Protein AF-M5BW05-F1 (afdb_monomer_lite)

Organism: Thanatephorus cucumeris (strain AG1-IB / isolate 7/3/14) (NCBI:txid1108050)

pLDDT: mean 82.06, std 8.88, range [39.31, 94.31]

Foldseek 3Di:
DLVVVLVVCVVVVVVVFDFDALPDPPRTDGFAPCLFQVHLDGSVCCSPQCNVVLSVLVVCVVCQQLVVCVPVVDSVVSVVVCVVPPVVVNVVRVYDDRPHGDLVSCVSHPPSPPDD

Sequence (116 aa):
MASEFQTTGAKHPELLSIGGNTGRANSFAGVNLGNITGGAYNAVNLLEGNNLMCFGCQAAQQAMPDVLKGFLGDLTAALGLWNSNITPIMSGLGCPNLTKYDGSVFGTFPGSGAGL

Structure (mmCIF, N/CA/C/O backbone):
data_AF-M5BW05-F1
#
_entry.id   AF-M5BW05-F1
#
loop_
_atom_site.group_PDB
_atom_site.id
_atom_site.type_symbol
_atom_site.label_atom_id
_atom_site.label_alt_id
_atom_site.label_comp_id
_atom_site.label_asym_id
_atom_site.label_entity_id
_atom_site.label_seq_id
_atom_site.pdbx_PDB_ins_code
_atom_site.Cartn_x
_atom_site.Cartn_y
_atom_site.Cartn_z
_atom_site.occupancy
_atom_site.B_iso_or_equiv
_atom_site.auth_seq_id
_atom_site.auth_comp_id
_atom_site.auth_asym_id
_atom_site.auth_atom_id
_atom_site.pdbx_PDB_model_num
ATOM 1 N N . MET A 1 1 ? -18.145 11.154 -0.563 1.00 52.25 1 MET A N 1
ATOM 2 C CA . MET A 1 1 ? -16.712 11.047 -0.925 1.00 52.25 1 MET A CA 1
ATOM 3 C C . MET A 1 1 ? -16.315 9.607 -1.254 1.00 52.25 1 MET A C 1
ATOM 5 O O . MET A 1 1 ? -15.897 9.382 -2.377 1.00 52.25 1 MET A O 1
ATOM 9 N N . ALA A 1 2 ? -16.505 8.614 -0.371 1.00 57.75 2 ALA A N 1
ATOM 10 C CA . ALA A 1 2 ? -16.154 7.213 -0.686 1.00 57.75 2 ALA A CA 1
ATOM 11 C C . ALA A 1 2 ? -16.972 6.594 -1.848 1.00 57.75 2 ALA A C 1
ATOM 13 O O . ALA A 1 2 ? -16.425 5.876 -2.683 1.00 57.75 2 ALA A O 1
ATOM 14 N N . SER A 1 3 ? -18.261 6.932 -1.954 1.00 65.25 3 SER A N 1
ATOM 15 C CA . SER A 1 3 ? -19.163 6.416 -2.999 1.00 65.25 3 SER A CA 1
ATOM 16 C C . SER A 1 3 ? -18.803 6.869 -4.419 1.00 65.25 3 SER A C 1
ATOM 18 O O . SER A 1 3 ? -19.009 6.129 -5.381 1.00 65.25 3 SER A O 1
ATOM 20 N N . GLU A 1 4 ? -18.248 8.073 -4.573 1.00 74.06 4 GLU A N 1
ATOM 21 C CA . GLU A 1 4 ? -17.866 8.605 -5.887 1.00 74.06 4 GLU A CA 1
ATOM 22 C C . GLU A 1 4 ? -16.618 7.914 -6.429 1.00 74.06 4 GLU A C 1
ATOM 24 O O . GLU A 1 4 ? -16.559 7.604 -7.621 1.00 74.06 4 GLU A O 1
ATOM 29 N N . PHE A 1 5 ? -15.661 7.595 -5.552 1.00 74.25 5 PHE A N 1
ATOM 30 C CA . PHE A 1 5 ? -14.491 6.813 -5.933 1.00 74.25 5 PHE A CA 1
ATOM 31 C C . PHE A 1 5 ? -14.900 5.416 -6.408 1.00 74.25 5 PHE A C 1
ATOM 33 O O . PHE A 1 5 ? -14.476 4.984 -7.475 1.00 74.25 5 PHE A O 1
ATOM 40 N N . GLN A 1 6 ? -15.777 4.731 -5.667 1.00 74.62 6 GLN A N 1
ATOM 41 C CA . GLN A 1 6 ? -16.273 3.403 -6.050 1.00 74.62 6 GLN A CA 1
ATOM 42 C C . GLN A 1 6 ? -17.030 3.439 -7.381 1.00 74.62 6 GLN A C 1
ATOM 44 O O . GLN A 1 6 ? -16.789 2.613 -8.256 1.00 74.62 6 GLN A O 1
ATOM 49 N N . THR A 1 7 ? -17.902 4.432 -7.564 1.00 81.06 7 THR A N 1
ATOM 50 C CA . THR A 1 7 ? -18.666 4.602 -8.808 1.00 81.06 7 THR A CA 1
ATOM 51 C C . THR A 1 7 ? -17.745 4.862 -9.999 1.00 81.06 7 THR A C 1
ATOM 53 O O . THR A 1 7 ? -17.966 4.333 -11.086 1.00 81.06 7 THR A O 1
ATOM 56 N N . THR A 1 8 ? -16.703 5.666 -9.801 1.00 81.94 8 THR A N 1
ATOM 57 C CA . THR A 1 8 ? -15.727 5.981 -10.848 1.00 81.94 8 THR A CA 1
ATOM 58 C C . THR A 1 8 ? -14.850 4.775 -11.158 1.00 81.94 8 THR A C 1
ATOM 60 O O . THR A 1 8 ? -14.687 4.444 -12.325 1.00 81.94 8 THR A O 1
ATOM 63 N N . GLY A 1 9 ? -14.371 4.057 -10.143 1.00 79.50 9 GLY A N 1
ATOM 64 C CA . GLY A 1 9 ? -13.601 2.827 -10.320 1.00 79.50 9 GLY A CA 1
ATOM 65 C C . GLY A 1 9 ? -14.396 1.698 -10.979 1.00 79.50 9 GLY A C 1
ATOM 66 O O . GLY A 1 9 ? -13.848 0.952 -11.779 1.00 79.50 9 GLY A O 1
ATOM 67 N N . ALA A 1 10 ? -15.703 1.600 -10.723 1.00 79.56 10 ALA A N 1
ATOM 68 C CA . ALA A 1 10 ? -16.566 0.646 -11.419 1.00 79.56 10 ALA A CA 1
ATOM 69 C C . ALA A 1 10 ? -16.734 0.985 -12.912 1.00 79.56 10 ALA A C 1
ATOM 71 O O . ALA A 1 10 ? -16.856 0.085 -13.740 1.00 79.56 10 ALA A O 1
ATOM 72 N N . LYS A 1 11 ? -16.733 2.279 -13.263 1.00 85.69 11 LYS A N 1
ATOM 73 C CA . LYS A 1 11 ? -16.783 2.754 -14.659 1.00 85.69 11 LYS A CA 1
ATOM 74 C C . LYS A 1 11 ? -15.428 2.681 -15.361 1.00 85.69 11 LYS A C 1
ATOM 76 O O . LYS A 1 11 ? -15.391 2.505 -16.573 1.00 85.69 11 LYS A O 1
ATOM 81 N N . HIS A 1 12 ? -14.354 2.810 -14.592 1.00 83.94 12 HIS A N 1
ATOM 82 C CA . HIS A 1 12 ? -12.967 2.829 -15.040 1.00 83.94 12 HIS A CA 1
ATOM 83 C C . HIS A 1 12 ? -12.138 1.837 -14.209 1.00 83.94 12 HIS A C 1
ATOM 85 O O . HIS A 1 12 ? -11.404 2.256 -13.306 1.00 83.94 12 HIS A O 1
ATOM 91 N N . PRO A 1 13 ? -12.259 0.519 -14.467 1.00 78.50 13 PRO A N 1
ATOM 92 C CA . PRO A 1 13 ? -11.558 -0.517 -13.704 1.00 78.50 13 PRO A CA 1
ATOM 93 C C . PRO A 1 13 ? -10.032 -0.363 -13.729 1.00 78.50 13 PRO A C 1
ATOM 95 O O . PRO A 1 13 ? -9.339 -0.786 -12.806 1.00 78.50 13 PRO A O 1
ATOM 98 N N . GLU A 1 14 ? -9.493 0.286 -14.761 1.00 79.88 14 GLU A N 1
ATOM 99 C CA . GLU A 1 14 ? -8.087 0.661 -14.864 1.00 79.88 14 GLU A CA 1
ATOM 100 C C . GLU A 1 14 ? -7.624 1.559 -13.706 1.00 79.88 14 GLU A C 1
ATOM 102 O O . GLU A 1 14 ? -6.489 1.426 -13.257 1.00 79.88 14 GLU A O 1
ATOM 107 N N . LEU A 1 15 ? -8.502 2.402 -13.148 1.00 79.69 15 LEU A N 1
ATOM 108 C CA . LEU A 1 15 ? -8.193 3.253 -11.989 1.00 79.69 15 LEU A CA 1
ATOM 109 C C . LEU A 1 15 ? -8.114 2.466 -10.676 1.00 79.69 15 LEU A C 1
ATOM 111 O O . LEU A 1 15 ? -7.610 2.975 -9.677 1.00 79.69 15 LEU A O 1
ATOM 115 N N . LEU A 1 16 ? -8.607 1.228 -10.674 1.00 78.75 16 LEU A N 1
ATOM 116 C CA . LEU A 1 16 ? -8.509 0.305 -9.547 1.00 78.75 16 LEU A CA 1
ATOM 117 C C . LEU A 1 16 ? -7.274 -0.595 -9.638 1.00 78.75 16 LEU A C 1
ATOM 119 O O . LEU A 1 16 ? -6.994 -1.355 -8.710 1.00 78.75 16 LEU A O 1
ATOM 123 N N . SER A 1 17 ? -6.526 -0.512 -10.741 1.00 84.62 17 SER A N 1
ATOM 124 C CA . SER A 1 17 ? -5.265 -1.228 -10.892 1.00 84.62 17 SER A CA 1
ATOM 125 C C . SER A 1 17 ? -4.174 -0.525 -10.090 1.00 84.62 17 SER A C 1
ATOM 127 O O . SER A 1 17 ? -3.748 0.579 -10.419 1.00 84.62 17 SER A O 1
ATOM 129 N N . ILE A 1 18 ? -3.690 -1.186 -9.041 1.00 86.19 18 ILE A N 1
ATOM 130 C CA . ILE A 1 18 ? -2.565 -0.704 -8.238 1.00 86.19 18 ILE A CA 1
ATOM 131 C C . ILE A 1 18 ? -1.265 -1.179 -8.884 1.00 86.19 18 ILE A C 1
ATOM 133 O O . ILE A 1 18 ? -1.098 -2.371 -9.134 1.00 86.19 18 ILE A O 1
ATOM 137 N N . GLY A 1 19 ? -0.347 -0.262 -9.173 1.00 89.12 19 GLY A N 1
ATOM 138 C CA . GLY A 1 19 ? 0.901 -0.574 -9.860 1.00 89.12 19 GLY A CA 1
ATOM 139 C C . GLY A 1 19 ? 1.654 0.671 -10.301 1.00 89.12 19 GLY A C 1
ATOM 140 O O . GLY A 1 19 ? 1.334 1.787 -9.896 1.00 89.12 19 GLY A O 1
ATOM 141 N N . GLY A 1 20 ? 2.657 0.479 -11.150 1.00 90.38 20 GLY A N 1
ATOM 142 C CA . GLY A 1 20 ? 3.494 1.574 -11.625 1.00 90.38 20 GLY A CA 1
ATOM 143 C C . GLY A 1 20 ? 4.336 1.207 -12.837 1.00 90.38 20 GLY A C 1
ATOM 144 O O . GLY A 1 20 ? 4.345 0.069 -13.292 1.00 90.38 20 GLY A O 1
ATOM 145 N N . ASN A 1 21 ? 5.059 2.184 -13.374 1.00 93.94 21 ASN A N 1
ATOM 146 C CA . ASN A 1 21 ? 6.018 1.943 -14.449 1.00 93.94 21 ASN A CA 1
ATOM 147 C C . ASN A 1 21 ? 7.324 1.358 -13.897 1.00 93.94 21 ASN A C 1
ATOM 149 O O . ASN A 1 21 ? 7.833 1.806 -12.870 1.00 93.94 21 ASN A O 1
ATOM 153 N N . THR A 1 22 ? 7.928 0.423 -14.625 1.00 92.88 22 THR A N 1
ATOM 154 C CA . THR A 1 22 ? 9.150 -0.288 -14.213 1.00 92.88 22 THR A CA 1
ATOM 155 C C . THR A 1 22 ? 10.417 0.377 -14.772 1.00 92.88 22 THR A C 1
ATOM 157 O O . THR A 1 22 ? 11.247 -0.263 -15.416 1.00 92.88 22 THR A O 1
ATOM 160 N N . GLY A 1 23 ? 10.541 1.699 -14.605 1.00 91.06 23 GLY A N 1
ATOM 161 C CA . GLY A 1 23 ? 11.732 2.467 -15.012 1.00 91.06 23 GLY A CA 1
ATOM 162 C C . GLY A 1 23 ? 11.709 3.077 -16.419 1.00 91.06 23 GLY A C 1
ATOM 163 O O . GLY A 1 23 ? 12.660 3.753 -16.801 1.00 91.06 23 GLY A O 1
ATOM 164 N N . ARG A 1 24 ? 10.627 2.904 -17.188 1.00 93.25 24 ARG A N 1
ATOM 165 C CA . ARG A 1 24 ? 10.411 3.596 -18.475 1.00 93.25 24 ARG A CA 1
ATOM 166 C C . ARG A 1 24 ? 8.943 3.963 -18.680 1.00 93.25 24 ARG A C 1
ATOM 168 O O . ARG A 1 24 ? 8.062 3.335 -18.098 1.00 93.25 24 ARG A O 1
ATOM 175 N N . ALA A 1 25 ? 8.659 4.962 -19.511 1.00 94.31 25 ALA A N 1
ATOM 176 C CA . ALA A 1 25 ? 7.277 5.300 -19.855 1.00 94.31 25 ALA A CA 1
ATOM 177 C C . ALA A 1 25 ? 6.555 4.100 -20.500 1.00 94.31 25 ALA A C 1
ATOM 179 O O . ALA A 1 25 ? 7.186 3.285 -21.174 1.00 94.31 25 ALA A O 1
ATOM 180 N N . ASN A 1 26 ? 5.237 4.010 -20.300 1.00 92.44 26 ASN A N 1
ATOM 181 C CA . ASN A 1 26 ? 4.374 2.965 -20.870 1.00 92.44 26 ASN A CA 1
ATOM 182 C C . ASN A 1 26 ? 4.794 1.528 -20.495 1.00 92.44 26 ASN A C 1
ATOM 184 O O . ASN A 1 26 ? 4.724 0.621 -21.320 1.00 92.44 26 ASN A O 1
ATOM 188 N N . SER A 1 27 ? 5.252 1.314 -19.259 1.00 93.50 27 SER A N 1
ATOM 189 C CA . SER A 1 27 ? 5.655 -0.005 -18.744 1.00 93.50 27 SER A CA 1
ATOM 190 C C . SER A 1 27 ? 4.902 -0.370 -17.469 1.00 93.50 27 SER A C 1
ATOM 192 O O . SER A 1 27 ? 5.486 -0.880 -16.516 1.00 93.50 27 SER A O 1
ATOM 194 N N . PHE A 1 28 ? 3.606 -0.057 -17.436 1.00 92.62 28 PHE A N 1
ATOM 195 C CA . PHE A 1 28 ? 2.780 -0.292 -16.262 1.00 92.62 28 PHE A CA 1
ATOM 196 C C . PHE A 1 28 ? 2.769 -1.782 -15.899 1.00 92.62 28 PHE A C 1
ATOM 198 O O . PHE A 1 28 ? 2.367 -2.626 -16.700 1.00 92.62 28 PHE A O 1
ATOM 205 N N . ALA A 1 29 ? 3.191 -2.083 -14.676 1.00 92.12 29 ALA A N 1
ATOM 206 C CA . ALA A 1 29 ? 3.107 -3.389 -14.052 1.00 92.12 29 ALA A CA 1
ATOM 207 C C . ALA A 1 29 ? 2.188 -3.290 -12.831 1.00 92.12 29 ALA A C 1
ATOM 209 O O . ALA A 1 29 ? 2.450 -2.527 -11.897 1.00 92.12 29 ALA A O 1
ATOM 210 N N . GLY A 1 30 ? 1.099 -4.058 -12.860 1.00 89.06 30 GLY A N 1
ATOM 211 C CA . GLY A 1 30 ? 0.172 -4.176 -11.739 1.00 89.06 30 GLY A CA 1
ATOM 212 C C . GLY A 1 30 ? 0.744 -5.039 -10.614 1.00 89.06 30 GLY A C 1
ATOM 213 O O . GLY A 1 30 ? 1.511 -5.971 -10.854 1.00 89.06 30 GLY A O 1
ATOM 214 N N . VAL A 1 31 ? 0.328 -4.751 -9.386 1.00 89.31 31 VAL A N 1
ATOM 215 C CA . VAL A 1 31 ? 0.653 -5.524 -8.187 1.00 89.31 31 VAL A CA 1
ATOM 216 C C . VAL A 1 31 ? -0.607 -6.215 -7.681 1.00 89.31 31 VAL A C 1
ATOM 218 O O . VAL A 1 31 ? -1.685 -5.626 -7.617 1.00 89.31 31 VAL A O 1
ATOM 221 N N . ASN A 1 32 ? -0.476 -7.481 -7.288 1.00 88.56 32 ASN A N 1
ATOM 222 C CA . ASN A 1 32 ? -1.574 -8.216 -6.675 1.00 88.56 32 ASN A CA 1
ATOM 223 C C . ASN A 1 32 ? -1.710 -7.840 -5.189 1.00 88.56 32 ASN A C 1
ATOM 225 O O . ASN A 1 32 ? -0.819 -8.115 -4.386 1.00 88.56 32 ASN A O 1
ATOM 229 N N . LEU A 1 33 ? -2.858 -7.268 -4.824 1.00 87.12 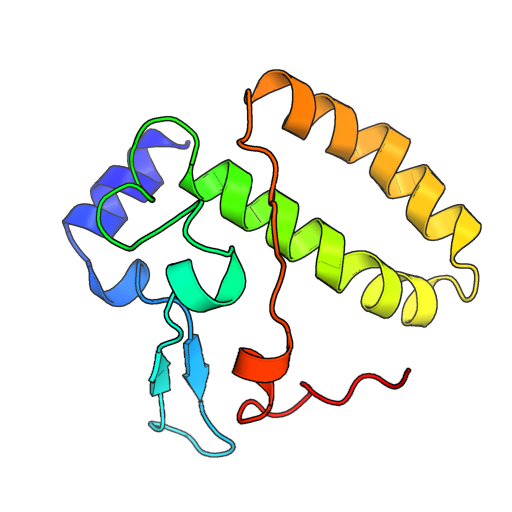33 LEU A N 1
ATOM 230 C CA . LEU A 1 33 ? -3.194 -6.848 -3.456 1.00 87.12 33 LEU A CA 1
ATOM 231 C C . LEU A 1 33 ? -3.124 -7.983 -2.430 1.00 87.12 33 LEU A C 1
ATOM 233 O O . LEU A 1 33 ? -2.706 -7.759 -1.293 1.00 87.12 33 LEU A O 1
ATOM 237 N N . GLY A 1 34 ? -3.481 -9.202 -2.835 1.00 87.81 34 GLY A N 1
ATOM 238 C CA . GLY A 1 34 ? -3.405 -10.379 -1.977 1.00 87.81 34 GLY A CA 1
ATOM 239 C C . GLY A 1 34 ? -1.962 -10.724 -1.618 1.00 87.81 34 GLY A C 1
ATOM 240 O O . GLY A 1 34 ? -1.692 -11.101 -0.480 1.00 87.81 34 GLY A O 1
ATOM 241 N N . ASN A 1 35 ? -1.024 -10.505 -2.545 1.00 87.38 35 ASN A N 1
ATOM 242 C CA . ASN A 1 35 ? 0.399 -10.722 -2.288 1.00 87.38 35 ASN A CA 1
ATOM 243 C C . ASN A 1 35 ? 0.950 -9.681 -1.308 1.00 87.38 35 ASN A C 1
ATOM 245 O O . ASN A 1 35 ? 1.726 -10.048 -0.432 1.00 87.38 35 ASN A O 1
ATOM 249 N N . ILE A 1 36 ? 0.503 -8.422 -1.413 1.00 88.56 36 ILE A N 1
ATOM 250 C CA . ILE A 1 36 ? 0.895 -7.349 -0.485 1.00 88.56 36 ILE A CA 1
ATOM 251 C C . ILE A 1 36 ? 0.352 -7.647 0.914 1.00 88.56 36 ILE A C 1
ATOM 253 O O . ILE A 1 36 ? 1.087 -7.582 1.885 1.00 88.56 36 ILE A O 1
ATOM 257 N N . THR A 1 37 ? -0.936 -7.970 1.029 1.00 89.06 37 THR A N 1
ATOM 258 C CA . THR A 1 37 ? -1.669 -7.917 2.309 1.00 89.06 37 THR A CA 1
ATOM 259 C C . THR A 1 37 ? -1.882 -9.275 2.979 1.00 89.06 37 THR A C 1
ATOM 261 O O . THR A 1 37 ? -2.620 -9.379 3.958 1.00 89.06 37 THR A O 1
ATOM 264 N N . GLY A 1 38 ? -1.292 -10.343 2.432 1.00 87.25 38 GLY A N 1
ATOM 265 C CA . GLY A 1 38 ? -1.528 -11.712 2.905 1.00 87.25 38 GLY A CA 1
ATOM 266 C C . GLY A 1 38 ? -2.960 -12.201 2.661 1.00 87.25 38 GLY A C 1
ATOM 267 O O . GLY A 1 38 ? -3.440 -13.071 3.381 1.00 87.25 38 GLY A O 1
ATOM 268 N N . GLY A 1 39 ? -3.648 -11.630 1.668 1.00 87.69 39 GLY A N 1
ATOM 269 C CA . GLY A 1 39 ? -5.025 -11.974 1.306 1.00 87.69 39 GLY A CA 1
ATOM 270 C C . GLY A 1 39 ? -6.117 -11.161 2.007 1.00 87.69 39 GLY A C 1
ATOM 271 O O . GLY A 1 39 ? -7.289 -11.408 1.732 1.00 87.69 39 GLY A O 1
ATOM 272 N N . ALA A 1 40 ? -5.772 -10.186 2.861 1.00 89.56 40 ALA A N 1
ATOM 273 C CA . ALA A 1 40 ? -6.763 -9.317 3.508 1.00 89.56 40 ALA A CA 1
ATOM 274 C C . ALA A 1 40 ? -7.580 -8.505 2.485 1.00 89.56 40 ALA A C 1
ATOM 276 O O . ALA A 1 40 ? -8.797 -8.367 2.624 1.00 89.56 40 ALA A O 1
ATOM 277 N N . TYR A 1 41 ? -6.925 -8.042 1.416 1.00 89.88 41 TYR A N 1
ATOM 278 C CA . TYR A 1 41 ? -7.589 -7.417 0.275 1.00 89.88 41 TYR A CA 1
ATOM 279 C C . TYR A 1 41 ? -7.243 -8.116 -1.035 1.00 89.88 41 TYR A C 1
ATOM 281 O O . TYR A 1 41 ? -6.147 -8.641 -1.231 1.00 89.88 41 TYR A O 1
ATOM 289 N N . ASN A 1 42 ? -8.185 -8.073 -1.965 1.00 87.19 42 ASN A N 1
ATOM 290 C CA . ASN A 1 42 ? -8.048 -8.530 -3.336 1.00 87.19 42 ASN A CA 1
ATOM 291 C C . ASN A 1 42 ? -8.921 -7.663 -4.258 1.00 87.19 42 ASN A C 1
ATOM 293 O O . ASN A 1 42 ? -9.709 -6.841 -3.798 1.00 87.19 42 ASN A O 1
ATOM 297 N N . ALA A 1 43 ? -8.791 -7.847 -5.572 1.00 78.75 43 ALA A N 1
ATOM 298 C CA . ALA A 1 43 ? -9.520 -7.039 -6.553 1.00 78.75 43 ALA A CA 1
ATOM 299 C C . ALA A 1 43 ? -11.056 -7.143 -6.439 1.00 78.75 43 ALA A C 1
ATOM 301 O O . ALA A 1 43 ? -11.753 -6.242 -6.890 1.00 78.75 43 ALA A O 1
ATOM 302 N N . VAL A 1 44 ? -11.577 -8.218 -5.838 1.00 81.62 44 VAL A N 1
ATOM 303 C CA . VAL A 1 44 ? -13.018 -8.438 -5.655 1.00 81.62 44 VAL A CA 1
ATOM 304 C C . VAL A 1 44 ? -13.530 -7.653 -4.448 1.00 81.62 44 VAL A C 1
ATOM 306 O O . VAL A 1 44 ? -14.494 -6.906 -4.575 1.00 81.62 44 VAL A O 1
ATOM 309 N N . ASN A 1 45 ? -12.863 -7.773 -3.296 1.00 86.56 45 ASN A N 1
ATOM 310 C CA . ASN A 1 45 ? -13.350 -7.192 -2.042 1.00 86.56 45 ASN A CA 1
ATOM 311 C C . ASN A 1 45 ? -12.866 -5.757 -1.778 1.00 86.56 45 ASN A C 1
ATOM 313 O O . ASN A 1 45 ? -13.322 -5.126 -0.825 1.00 86.56 45 ASN A O 1
ATOM 317 N N . LEU A 1 46 ? -11.951 -5.217 -2.590 1.00 86.00 46 LEU A N 1
ATOM 318 C CA . LEU A 1 46 ? -11.355 -3.902 -2.339 1.00 86.00 46 LEU A CA 1
ATOM 319 C C . LEU A 1 46 ? -12.401 -2.782 -2.267 1.00 86.00 46 LEU A C 1
ATOM 321 O O . LEU A 1 46 ? -12.257 -1.853 -1.479 1.00 86.00 46 LEU A O 1
ATOM 325 N N . LEU A 1 47 ? -13.460 -2.859 -3.073 1.00 85.56 47 LEU A N 1
ATOM 326 C CA . LEU A 1 47 ? -14.510 -1.837 -3.106 1.00 85.56 47 LEU A CA 1
ATOM 327 C C . LEU A 1 47 ? -15.628 -2.074 -2.088 1.00 85.56 47 LEU A C 1
ATOM 329 O O . LEU A 1 47 ? -16.544 -1.260 -1.995 1.00 85.56 47 LEU A O 1
ATOM 333 N N . GLU A 1 48 ? -15.580 -3.168 -1.334 1.00 86.12 48 GLU A N 1
ATOM 334 C CA . GLU A 1 48 ? -16.600 -3.477 -0.341 1.00 86.12 48 GLU A CA 1
ATOM 335 C C . GLU A 1 48 ? -16.400 -2.612 0.908 1.00 86.12 48 GLU A C 1
ATOM 337 O O . GLU A 1 48 ? -15.321 -2.570 1.505 1.00 86.12 48 GLU A O 1
ATOM 342 N N . GLY A 1 49 ? -17.453 -1.897 1.310 1.00 86.12 49 GLY A N 1
ATOM 343 C CA . GLY A 1 49 ? -17.424 -1.033 2.489 1.00 86.12 49 GLY A CA 1
ATOM 344 C C . GLY A 1 49 ? -16.269 -0.026 2.451 1.00 86.12 49 GLY A C 1
ATOM 345 O O . GLY A 1 49 ? -16.137 0.753 1.507 1.00 86.12 49 GLY A O 1
ATOM 346 N N . ASN A 1 50 ? -15.433 -0.054 3.491 1.00 87.25 50 ASN A N 1
ATOM 347 C CA . ASN A 1 50 ? -14.288 0.845 3.654 1.00 87.25 50 ASN A CA 1
ATOM 348 C C . ASN A 1 50 ? -12.952 0.222 3.214 1.00 87.25 50 ASN A C 1
ATOM 350 O O . ASN A 1 50 ? -11.910 0.836 3.440 1.00 87.25 50 ASN A O 1
ATOM 354 N N . ASN A 1 51 ? -12.948 -0.966 2.596 1.00 88.00 51 ASN A N 1
ATOM 355 C CA . ASN A 1 51 ? -11.727 -1.745 2.349 1.00 88.00 51 ASN A CA 1
ATOM 356 C C . ASN A 1 51 ? -10.671 -0.981 1.549 1.00 88.00 51 ASN A C 1
ATOM 358 O O . ASN A 1 51 ? -9.496 -1.006 1.898 1.00 88.00 51 ASN A O 1
A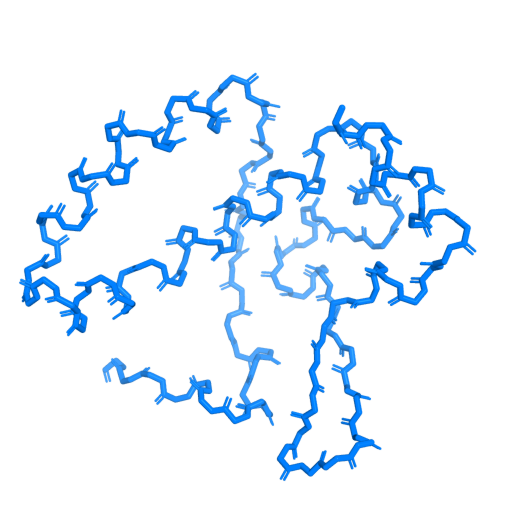TOM 362 N N . LEU A 1 52 ? -11.081 -0.236 0.528 1.00 86.00 52 LEU A N 1
ATOM 363 C CA . LEU A 1 52 ? -10.176 0.595 -0.254 1.00 86.00 52 LEU A CA 1
ATOM 364 C C . LEU A 1 52 ? -9.516 1.693 0.593 1.00 86.00 52 LEU A C 1
ATOM 366 O O . LEU A 1 52 ? -8.311 1.917 0.485 1.00 86.00 52 LEU A O 1
ATOM 370 N N . MET A 1 53 ? -10.299 2.384 1.427 1.00 85.00 53 MET A N 1
ATOM 371 C CA . MET A 1 53 ? -9.769 3.424 2.313 1.00 85.00 53 MET A CA 1
ATOM 372 C C . MET A 1 53 ? -8.822 2.803 3.342 1.00 85.00 53 MET A C 1
ATOM 374 O O . MET A 1 53 ? -7.744 3.331 3.595 1.00 85.00 53 MET A O 1
ATOM 378 N N . CYS A 1 54 ? -9.192 1.643 3.882 1.00 89.38 54 CYS A N 1
ATOM 379 C CA . CYS A 1 54 ? -8.364 0.879 4.799 1.00 89.38 54 CYS A CA 1
ATOM 380 C C . CYS A 1 54 ? -7.042 0.449 4.166 1.00 89.38 54 CYS A C 1
ATOM 382 O O . CYS A 1 54 ? -5.992 0.673 4.762 1.00 89.38 54 CYS A O 1
ATOM 384 N N . PHE A 1 55 ? -7.074 -0.079 2.943 1.00 88.81 55 PHE A N 1
ATOM 385 C CA . PHE A 1 55 ? -5.876 -0.404 2.181 1.00 88.81 55 PHE A CA 1
ATOM 386 C C . PHE A 1 55 ? -4.990 0.832 1.978 1.00 88.81 55 PHE A C 1
ATOM 388 O O . PHE A 1 55 ? -3.796 0.772 2.254 1.00 88.81 55 PHE A O 1
ATOM 395 N N . GLY A 1 56 ? -5.568 1.969 1.575 1.00 86.88 56 GLY A N 1
ATOM 396 C CA . GLY A 1 56 ? -4.831 3.220 1.385 1.00 86.88 56 GLY A CA 1
ATOM 397 C C . GLY A 1 56 ? -4.171 3.734 2.668 1.00 86.88 56 GLY A C 1
ATOM 398 O O . GLY A 1 56 ? -2.979 4.036 2.669 1.00 86.88 56 GLY A O 1
ATOM 399 N N . CYS A 1 57 ? -4.910 3.786 3.780 1.00 86.06 57 CYS A N 1
ATOM 400 C CA . CYS A 1 57 ? -4.370 4.209 5.072 1.00 86.06 57 CYS A CA 1
ATOM 401 C C . CYS A 1 57 ? -3.294 3.250 5.597 1.00 86.06 57 CYS A C 1
ATOM 403 O O . CYS A 1 57 ? -2.284 3.701 6.130 1.00 86.06 57 CYS A O 1
ATOM 405 N N . GLN A 1 58 ? -3.479 1.939 5.431 1.00 87.19 58 GLN A N 1
ATOM 406 C CA . GLN A 1 58 ? -2.497 0.939 5.852 1.00 87.19 58 GLN A CA 1
ATOM 407 C C . GLN A 1 58 ? -1.236 0.980 4.983 1.00 87.19 58 GLN A C 1
ATOM 409 O O . GLN A 1 58 ? -0.136 0.922 5.521 1.00 87.19 58 GLN A O 1
ATOM 414 N N . ALA A 1 59 ? -1.363 1.154 3.665 1.00 85.06 59 ALA A N 1
ATOM 415 C CA . ALA A 1 59 ? -0.218 1.358 2.779 1.00 85.06 59 ALA A CA 1
ATOM 416 C C . ALA A 1 59 ? 0.542 2.647 3.135 1.00 85.06 59 ALA A C 1
ATOM 418 O O . ALA A 1 59 ? 1.768 2.636 3.242 1.00 85.06 59 ALA A O 1
ATOM 419 N N . ALA A 1 60 ? -0.181 3.741 3.404 1.00 83.50 60 ALA A N 1
ATOM 420 C CA . ALA A 1 60 ? 0.418 4.981 3.883 1.00 83.50 60 ALA A CA 1
ATOM 421 C C . ALA A 1 60 ? 1.156 4.770 5.212 1.00 83.50 60 ALA A C 1
ATOM 423 O O . ALA A 1 60 ? 2.287 5.226 5.343 1.00 83.50 60 ALA A O 1
ATOM 424 N N . GLN A 1 61 ? 0.589 4.009 6.155 1.00 81.50 61 GLN A N 1
ATOM 425 C CA . GLN A 1 61 ? 1.243 3.684 7.427 1.00 81.50 61 GLN A CA 1
ATOM 426 C C . GLN A 1 61 ? 2.624 3.050 7.240 1.00 81.50 61 GLN A C 1
ATOM 428 O O . GLN A 1 61 ? 3.532 3.346 8.010 1.00 81.50 61 GLN A O 1
ATOM 433 N N . GLN A 1 62 ? 2.779 2.189 6.230 1.00 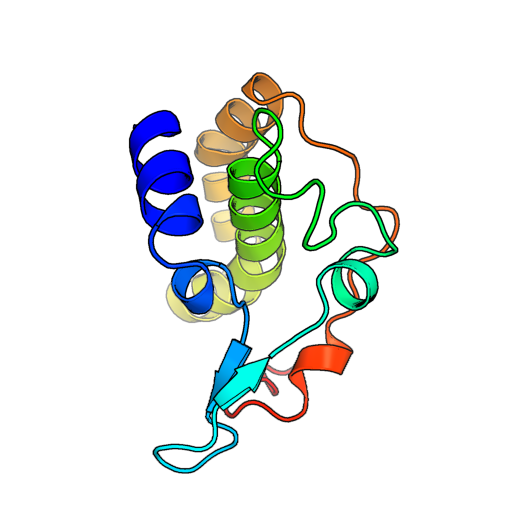80.56 62 GLN A N 1
ATOM 434 C CA . GLN A 1 62 ? 4.045 1.510 5.945 1.00 80.56 62 GLN A CA 1
ATOM 435 C C . GLN A 1 62 ? 5.067 2.427 5.260 1.00 80.56 62 GLN A C 1
ATOM 437 O O . GLN A 1 62 ? 6.256 2.287 5.509 1.00 80.56 62 GLN A O 1
ATOM 442 N N . ALA A 1 63 ? 4.624 3.379 4.434 1.00 78.38 63 ALA A N 1
ATOM 443 C CA . ALA A 1 63 ? 5.509 4.317 3.732 1.00 78.38 63 ALA A CA 1
ATOM 444 C C . ALA A 1 63 ? 5.894 5.554 4.570 1.00 78.38 63 ALA A C 1
ATOM 446 O O . ALA A 1 63 ? 6.926 6.184 4.339 1.00 78.38 63 ALA A O 1
ATOM 447 N N . MET A 1 64 ? 5.055 5.931 5.538 1.00 76.88 64 MET A N 1
ATOM 448 C CA . MET A 1 64 ? 5.227 7.132 6.360 1.00 76.88 64 MET A CA 1
ATOM 449 C C . MET A 1 64 ? 6.573 7.207 7.097 1.00 76.88 64 MET A C 1
ATOM 451 O O . MET A 1 64 ? 7.167 8.286 7.068 1.00 76.88 64 MET A O 1
ATOM 455 N N . PRO A 1 65 ? 7.080 6.141 7.754 1.00 73.94 65 PRO A N 1
ATOM 456 C CA . PRO A 1 65 ? 8.355 6.196 8.464 1.00 73.94 65 PRO A CA 1
ATOM 457 C C . PRO A 1 65 ? 9.499 6.709 7.592 1.00 73.94 65 PRO A C 1
ATOM 459 O O . PRO A 1 65 ? 10.238 7.581 8.037 1.00 73.94 65 PRO A O 1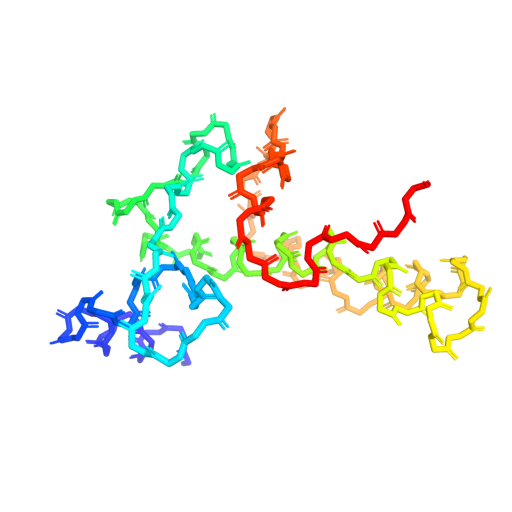
ATOM 462 N N . ASP A 1 66 ? 9.601 6.246 6.346 1.00 75.06 66 ASP A N 1
ATOM 463 C CA . ASP A 1 66 ? 10.679 6.638 5.435 1.00 75.06 66 ASP A CA 1
ATOM 464 C C . ASP A 1 66 ? 10.529 8.086 4.964 1.00 75.06 66 ASP A C 1
ATOM 466 O O . ASP A 1 66 ? 11.486 8.865 5.000 1.00 75.06 66 ASP A O 1
ATOM 470 N N . VAL A 1 67 ? 9.305 8.480 4.591 1.00 75.12 67 VAL A N 1
ATOM 471 C CA . VAL A 1 67 ? 8.996 9.845 4.141 1.00 75.12 67 VAL A CA 1
ATOM 472 C C . VAL A 1 67 ? 9.248 10.858 5.258 1.00 75.12 67 VAL A C 1
ATOM 474 O O . VAL A 1 67 ? 9.928 11.865 5.054 1.00 75.12 67 VAL A O 1
ATOM 477 N N . LEU A 1 68 ? 8.721 10.600 6.458 1.00 73.31 68 LEU A N 1
ATOM 478 C CA . LEU A 1 68 ? 8.845 11.535 7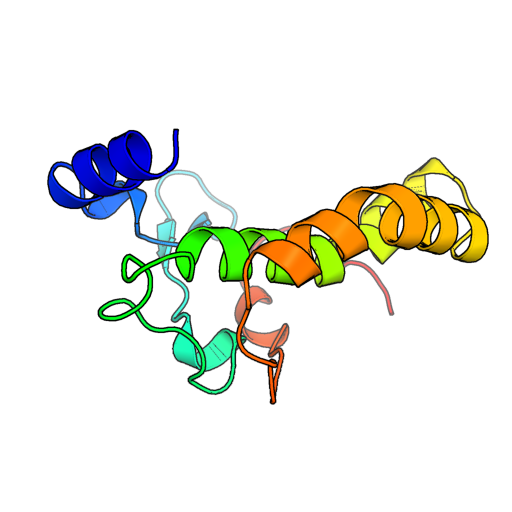.569 1.00 73.31 68 LEU A CA 1
ATOM 479 C C . LEU A 1 68 ? 10.223 11.481 8.223 1.00 73.31 68 LEU A C 1
ATOM 481 O O . LEU A 1 68 ? 10.670 12.523 8.683 1.00 73.31 68 LEU A O 1
ATOM 485 N N . LYS A 1 69 ? 10.935 10.347 8.239 1.00 72.62 69 LYS A N 1
ATOM 486 C CA . LYS A 1 69 ? 12.345 10.320 8.663 1.00 72.62 69 LYS A CA 1
ATOM 487 C C . LYS A 1 69 ? 13.204 11.182 7.741 1.00 72.62 69 LYS A C 1
ATOM 489 O O . LYS A 1 69 ? 14.038 11.934 8.234 1.00 72.62 69 LYS A O 1
ATOM 494 N N . GLY A 1 70 ? 12.968 11.129 6.428 1.00 74.69 70 GLY A N 1
ATOM 495 C CA . GLY A 1 70 ? 13.651 11.996 5.465 1.00 74.69 70 GLY A CA 1
ATOM 496 C C . GLY A 1 70 ? 13.378 13.491 5.674 1.00 74.69 70 GLY A C 1
ATOM 497 O O . GLY A 1 70 ? 14.243 14.311 5.377 1.00 74.69 70 GLY A O 1
ATOM 498 N N . PHE A 1 71 ? 12.206 13.849 6.209 1.00 74.56 71 PHE A N 1
ATOM 499 C CA . PHE A 1 71 ? 11.799 15.241 6.421 1.00 74.56 71 PHE A CA 1
ATOM 500 C C . PHE A 1 71 ? 12.107 15.782 7.828 1.00 74.56 71 PHE A C 1
ATOM 502 O O . PHE A 1 71 ? 12.645 16.875 7.972 1.00 74.56 71 PHE A O 1
ATOM 509 N N . LEU A 1 72 ? 11.752 15.029 8.870 1.00 75.62 72 LEU A N 1
ATOM 510 C CA . LEU A 1 72 ? 11.854 15.423 10.279 1.00 75.62 72 LEU A CA 1
ATOM 511 C C . LEU A 1 72 ? 13.179 15.005 10.923 1.00 75.62 72 LEU A C 1
ATOM 513 O O . LEU A 1 72 ? 13.503 15.498 11.999 1.00 75.62 72 LEU A O 1
ATOM 517 N N . GLY A 1 73 ? 13.910 14.053 10.336 1.00 77.12 73 GLY A N 1
ATOM 518 C CA . GLY A 1 73 ? 15.114 13.459 10.929 1.00 77.12 73 GLY A CA 1
ATOM 519 C C . GLY A 1 73 ? 14.860 12.581 12.166 1.00 77.12 73 GLY A C 1
ATOM 520 O O . GLY A 1 73 ? 15.713 11.764 12.505 1.00 77.12 73 GLY A O 1
ATOM 521 N N . ASP A 1 74 ? 13.691 12.700 12.807 1.00 80.19 74 ASP A N 1
ATOM 522 C CA . ASP A 1 74 ? 13.283 11.951 13.998 1.00 80.19 74 ASP A CA 1
ATOM 523 C C . ASP A 1 74 ? 12.032 11.099 13.727 1.00 80.19 74 ASP A C 1
ATOM 525 O O . ASP A 1 74 ? 10.918 11.592 13.518 1.00 80.19 74 ASP A O 1
ATOM 529 N N . LEU A 1 75 ? 12.231 9.781 13.778 1.00 78.56 75 LEU A N 1
ATOM 530 C CA . LEU A 1 75 ? 11.183 8.777 13.619 1.00 78.56 75 LEU A CA 1
ATOM 531 C C . LEU A 1 75 ? 10.121 8.853 14.732 1.00 78.56 75 LEU A C 1
ATOM 533 O O . LEU A 1 75 ? 8.953 8.545 14.499 1.00 78.56 75 LEU A O 1
ATOM 537 N N . THR A 1 76 ? 10.493 9.293 15.933 1.00 82.44 76 THR A N 1
ATOM 538 C CA . THR A 1 76 ? 9.588 9.404 17.086 1.00 82.44 76 THR A CA 1
ATOM 539 C C . THR A 1 76 ? 8.561 10.509 16.867 1.00 82.44 76 THR A C 1
ATOM 541 O O . THR A 1 76 ? 7.364 10.300 17.071 1.00 82.44 76 THR A O 1
ATOM 544 N N . ALA A 1 77 ? 9.012 11.670 16.386 1.00 80.38 77 ALA A N 1
ATOM 545 C CA . ALA A 1 77 ? 8.137 12.784 16.031 1.00 80.38 77 ALA A CA 1
ATOM 546 C C . ALA A 1 77 ? 7.177 12.401 14.892 1.00 80.38 77 ALA A C 1
ATOM 548 O O . ALA A 1 77 ? 5.979 12.691 14.956 1.00 80.38 77 ALA A O 1
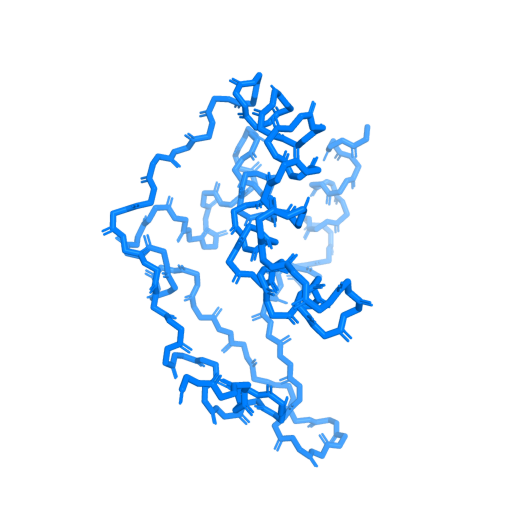ATOM 549 N N . ALA A 1 78 ? 7.685 11.677 13.890 1.00 76.06 78 ALA A N 1
ATOM 550 C CA . ALA A 1 78 ? 6.888 11.151 12.786 1.00 76.06 78 ALA A CA 1
ATOM 551 C C . ALA A 1 78 ? 5.753 10.229 13.263 1.00 76.06 78 ALA A C 1
ATOM 553 O O . ALA A 1 78 ? 4.588 10.415 12.899 1.00 76.06 78 ALA A O 1
ATOM 554 N N . LEU A 1 79 ? 6.084 9.263 14.123 1.00 81.00 79 LEU A N 1
ATOM 555 C CA . LEU A 1 79 ? 5.119 8.346 14.730 1.00 81.00 79 LEU A CA 1
ATOM 556 C C . LEU A 1 79 ? 4.097 9.081 15.604 1.00 81.00 79 LEU A C 1
ATOM 558 O O . LEU A 1 79 ? 2.915 8.739 15.583 1.00 81.00 79 LEU A O 1
ATOM 562 N N . GLY A 1 80 ? 4.522 10.110 16.342 1.00 84.00 80 GLY A N 1
ATOM 563 C CA . GLY A 1 80 ? 3.634 10.936 17.163 1.00 84.00 80 GLY A CA 1
ATOM 564 C C . GLY A 1 80 ? 2.550 11.643 16.343 1.00 84.00 80 GLY A C 1
ATOM 565 O O . GLY A 1 80 ? 1.371 11.600 16.707 1.00 84.00 80 GLY A O 1
ATOM 566 N N . LEU A 1 81 ? 2.924 12.237 15.204 1.00 81.94 81 LEU A N 1
ATOM 567 C CA . LEU A 1 81 ? 1.982 12.898 14.293 1.00 81.94 81 LEU A CA 1
ATOM 568 C C . LEU A 1 81 ? 0.990 11.910 13.676 1.00 81.94 81 LEU A C 1
ATOM 570 O O . LEU A 1 81 ? -0.209 12.197 13.633 1.00 81.94 81 LEU A O 1
ATOM 574 N N . TRP A 1 82 ? 1.472 10.743 13.241 1.00 81.88 82 TRP A N 1
ATOM 575 C CA . TRP A 1 82 ? 0.614 9.689 12.701 1.00 81.88 82 TRP A CA 1
ATOM 576 C C . TRP A 1 82 ? -0.408 9.206 13.729 1.00 81.88 82 TRP A C 1
ATOM 578 O O . TRP A 1 82 ? -1.611 9.208 13.465 1.00 81.88 82 TRP A O 1
ATOM 588 N N . ASN A 1 83 ? 0.064 8.847 14.925 1.00 84.88 83 ASN A N 1
ATOM 589 C CA . ASN A 1 83 ? -0.792 8.303 15.972 1.00 84.88 83 ASN A CA 1
ATOM 590 C C . ASN A 1 83 ? -1.845 9.303 16.450 1.00 84.88 83 ASN A C 1
ATOM 592 O O . ASN A 1 83 ? -2.955 8.900 16.783 1.00 84.88 83 ASN A O 1
ATOM 596 N N . SER A 1 84 ? -1.525 10.597 16.443 1.00 86.38 84 SER A N 1
ATOM 597 C CA . SER A 1 84 ? -2.450 11.634 16.907 1.00 86.38 84 SER A CA 1
ATOM 598 C C . SER A 1 84 ? -3.527 11.989 15.878 1.00 86.38 84 SER A C 1
ATOM 600 O O . SER A 1 84 ? -4.625 12.373 16.268 1.00 86.38 84 SER A O 1
ATOM 602 N N . ASN A 1 85 ? -3.237 11.868 14.576 1.00 83.31 85 ASN A N 1
ATOM 603 C CA . ASN A 1 85 ? -4.122 12.384 13.523 1.00 83.31 85 ASN A CA 1
ATOM 604 C C . ASN A 1 85 ? -4.751 11.297 12.645 1.00 83.31 85 ASN A C 1
ATOM 606 O O . ASN A 1 85 ? -5.878 11.466 12.190 1.00 83.31 85 ASN A O 1
ATOM 610 N N . ILE A 1 86 ? -4.047 10.190 12.395 1.00 80.94 86 ILE A N 1
ATOM 611 C CA . ILE A 1 86 ? -4.466 9.180 11.412 1.00 80.94 86 ILE A CA 1
ATOM 612 C C . ILE A 1 86 ? -5.002 7.915 12.081 1.00 80.94 86 ILE A C 1
ATOM 614 O O . ILE A 1 86 ? -6.031 7.391 11.654 1.00 80.94 86 ILE A O 1
ATOM 618 N N . THR A 1 87 ? -4.387 7.459 13.176 1.00 82.12 87 THR A N 1
ATOM 619 C CA . THR A 1 87 ? -4.872 6.284 13.925 1.00 82.12 87 THR A CA 1
ATOM 620 C C . THR A 1 87 ? -6.345 6.400 14.365 1.00 82.12 87 THR A C 1
ATOM 622 O O . THR A 1 87 ? -7.078 5.425 14.183 1.00 82.12 87 THR A O 1
ATOM 625 N N . PRO A 1 88 ? -6.850 7.557 14.850 1.00 84.44 88 PRO A N 1
ATOM 626 C CA . PRO A 1 88 ? -8.269 7.705 15.185 1.00 84.44 88 PRO A CA 1
ATOM 627 C C . PRO A 1 88 ? -9.188 7.507 13.971 1.00 84.44 88 PRO A C 1
ATOM 629 O O . PRO A 1 88 ? -10.207 6.822 14.070 1.00 84.44 88 PRO A O 1
ATOM 632 N N . ILE A 1 89 ? -8.793 8.027 12.804 1.00 81.06 89 ILE A N 1
ATOM 633 C CA . ILE A 1 89 ? -9.537 7.873 11.546 1.00 81.06 89 ILE A CA 1
ATOM 634 C C . ILE A 1 89 ? -9.585 6.394 11.148 1.00 81.06 89 ILE A C 1
ATOM 636 O O . ILE A 1 89 ? -10.656 5.868 10.856 1.00 81.06 89 ILE A O 1
ATOM 640 N N . MET A 1 90 ? -8.446 5.698 11.207 1.00 78.25 90 MET A N 1
ATOM 641 C CA . MET A 1 90 ? -8.373 4.265 10.900 1.00 78.25 90 MET A CA 1
ATOM 642 C C . MET A 1 90 ? -9.221 3.421 11.856 1.00 78.25 90 MET A C 1
ATOM 644 O O . MET A 1 90 ? -9.875 2.474 11.422 1.00 78.25 90 MET A O 1
ATOM 648 N N . SER A 1 91 ? -9.255 3.781 13.142 1.00 80.62 91 SER A N 1
ATOM 649 C CA . SER A 1 91 ? -10.062 3.071 14.138 1.00 80.62 91 SER A CA 1
ATOM 650 C C . SER A 1 91 ? -11.567 3.204 13.875 1.00 80.62 91 SER A C 1
ATOM 652 O O . SER A 1 91 ? -12.300 2.228 14.012 1.00 80.62 91 SER A O 1
ATOM 654 N N . GLY A 1 92 ? -12.020 4.372 13.403 1.00 83.69 92 GLY A N 1
ATOM 655 C CA . GLY A 1 92 ? -13.418 4.607 13.033 1.00 83.69 92 GLY A CA 1
ATOM 656 C C . GLY A 1 92 ? -13.867 3.869 11.766 1.00 83.69 92 GLY A C 1
ATOM 657 O O . GLY A 1 92 ? -15.065 3.683 11.566 1.00 83.69 92 GLY A O 1
ATOM 658 N N . LEU A 1 93 ? -12.931 3.429 10.917 1.00 83.75 93 LEU A N 1
ATOM 659 C CA . LEU A 1 93 ? -13.235 2.741 9.657 1.00 83.75 93 LEU A CA 1
ATOM 660 C C . LEU A 1 93 ? -13.440 1.226 9.811 1.00 83.75 93 LEU A C 1
ATOM 662 O O . LEU A 1 93 ? -13.974 0.610 8.887 1.00 83.75 93 LEU A O 1
ATOM 666 N N . GLY A 1 94 ? -13.039 0.636 10.947 1.00 84.38 94 GLY A N 1
ATOM 667 C CA . GLY A 1 94 ? -13.157 -0.806 11.202 1.00 84.38 94 GLY A CA 1
ATOM 668 C C . GLY A 1 94 ? -12.234 -1.664 10.330 1.00 84.38 94 GLY A C 1
ATOM 669 O O . GLY A 1 94 ? -12.615 -2.757 9.918 1.00 84.38 94 GLY A O 1
ATOM 670 N N . CYS A 1 95 ? -11.046 -1.153 9.997 1.00 87.12 95 CYS A N 1
ATOM 671 C CA . CYS A 1 95 ? -10.165 -1.779 9.016 1.00 87.12 95 CYS A CA 1
ATOM 672 C C . CYS A 1 95 ? -9.665 -3.178 9.432 1.00 87.12 95 CYS A C 1
ATOM 674 O O . CYS A 1 95 ? -9.256 -3.354 10.583 1.00 87.12 95 CYS A O 1
ATOM 676 N N . PRO A 1 96 ? -9.618 -4.153 8.499 1.00 84.44 96 PRO A N 1
ATOM 677 C CA . PRO A 1 96 ? -9.040 -5.473 8.739 1.00 84.44 96 PRO A CA 1
ATOM 678 C C . PRO A 1 96 ? -7.604 -5.394 9.252 1.00 84.44 96 PRO A C 1
ATOM 680 O O . PRO A 1 96 ? -6.818 -4.567 8.786 1.00 84.44 96 PRO A O 1
ATOM 683 N N . ASN A 1 97 ? -7.234 -6.288 10.169 1.00 81.75 97 ASN A N 1
ATOM 684 C CA . ASN A 1 97 ? -5.846 -6.389 10.600 1.00 81.75 97 ASN A CA 1
ATOM 685 C C . ASN A 1 97 ? -5.013 -7.101 9.524 1.00 81.75 97 ASN A C 1
ATOM 687 O O . ASN A 1 97 ? -5.382 -8.184 9.066 1.00 81.75 97 ASN A O 1
ATOM 691 N N . LEU A 1 98 ? -3.892 -6.500 9.131 1.00 81.25 98 LEU A N 1
ATOM 692 C CA . LEU A 1 98 ? -2.979 -7.102 8.166 1.00 81.25 98 LEU A CA 1
ATOM 693 C C . LEU A 1 98 ? -2.131 -8.161 8.865 1.00 81.25 98 LEU A C 1
ATOM 695 O O . LEU A 1 98 ? -1.326 -7.851 9.738 1.00 81.25 98 LEU A O 1
ATOM 699 N N . THR A 1 99 ? -2.287 -9.420 8.464 1.00 76.94 99 THR A N 1
ATOM 700 C CA . THR A 1 99 ? -1.455 -10.526 8.968 1.00 76.94 99 THR A CA 1
ATOM 701 C C . THR A 1 99 ? -0.070 -10.543 8.324 1.00 76.94 99 THR A C 1
ATOM 703 O O . THR A 1 99 ? 0.871 -11.096 8.890 1.00 76.94 99 THR A O 1
ATOM 706 N N . LYS A 1 100 ? 0.062 -9.928 7.145 1.00 81.94 100 LYS A N 1
ATOM 707 C CA . LYS A 1 100 ? 1.311 -9.775 6.405 1.00 81.94 100 LYS A CA 1
ATOM 708 C C . LYS A 1 100 ? 1.282 -8.471 5.609 1.00 81.94 100 LYS A C 1
ATOM 710 O O . LYS A 1 100 ? 0.247 -8.115 5.049 1.00 81.94 100 LYS A O 1
ATOM 715 N N . TYR A 1 101 ? 2.433 -7.808 5.527 1.00 84.44 101 TYR A N 1
ATOM 716 C CA . TYR A 1 101 ? 2.707 -6.780 4.529 1.00 84.44 101 TYR A CA 1
ATOM 717 C C . TYR A 1 101 ? 3.977 -7.163 3.763 1.00 84.44 101 TYR A C 1
ATOM 719 O O . TYR A 1 101 ? 5.070 -7.152 4.326 1.00 84.44 101 TYR A O 1
ATOM 727 N N . ASP A 1 102 ? 3.834 -7.579 2.506 1.00 86.94 102 ASP A N 1
ATOM 728 C CA . ASP A 1 102 ? 4.953 -8.001 1.668 1.00 86.94 102 ASP A CA 1
ATOM 729 C C . ASP A 1 102 ? 5.448 -6.845 0.797 1.00 86.94 102 ASP A C 1
ATOM 731 O O . ASP A 1 102 ? 4.894 -6.565 -0.265 1.00 86.94 102 ASP A O 1
ATOM 735 N N . GLY A 1 103 ? 6.500 -6.165 1.253 1.00 84.31 103 GLY A N 1
ATOM 736 C CA . GLY A 1 103 ? 7.133 -5.088 0.496 1.00 84.31 103 GLY A CA 1
ATOM 737 C C . GLY A 1 103 ? 7.977 -5.569 -0.691 1.00 84.31 103 GLY A C 1
ATOM 738 O O . GLY A 1 103 ? 8.278 -4.769 -1.577 1.00 84.31 103 GLY A O 1
ATOM 739 N N . SER A 1 104 ? 8.348 -6.857 -0.768 1.00 86.00 104 SER A N 1
ATOM 740 C CA . SER A 1 104 ? 9.258 -7.341 -1.821 1.00 86.00 104 SER A CA 1
ATOM 741 C C . SER A 1 104 ? 8.622 -7.292 -3.208 1.00 86.00 104 SER A C 1
ATOM 743 O O . SER A 1 104 ? 9.319 -7.197 -4.218 1.00 86.00 104 SER A O 1
ATOM 745 N N . VAL A 1 105 ? 7.289 -7.309 -3.264 1.00 86.62 105 VAL A N 1
ATOM 746 C CA . VAL A 1 105 ? 6.502 -7.133 -4.491 1.00 86.62 105 VAL A CA 1
ATOM 747 C C . VAL A 1 105 ? 6.786 -5.801 -5.186 1.00 86.62 105 VAL A C 1
ATOM 749 O O . VAL A 1 105 ? 6.556 -5.684 -6.388 1.00 86.62 105 VAL A O 1
ATOM 752 N N . PHE A 1 106 ? 7.315 -4.810 -4.459 1.00 87.38 106 PHE A N 1
ATOM 753 C CA . PHE A 1 106 ? 7.646 -3.508 -5.019 1.00 87.38 106 PHE A CA 1
ATOM 754 C C . PHE A 1 106 ? 9.053 -3.429 -5.622 1.00 87.38 106 PHE A C 1
ATOM 756 O O . PHE A 1 106 ? 9.369 -2.421 -6.242 1.00 87.38 106 PHE A O 1
ATOM 763 N N . GLY A 1 107 ? 9.885 -4.472 -5.512 1.00 87.75 107 GLY A N 1
ATOM 764 C CA . GLY A 1 107 ? 11.305 -4.434 -5.901 1.00 87.75 107 GLY A CA 1
ATOM 765 C C . GLY A 1 107 ? 11.595 -4.129 -7.379 1.00 87.75 107 GLY A C 1
ATOM 766 O O . GLY A 1 107 ? 12.726 -3.820 -7.738 1.00 87.75 107 GLY A O 1
ATOM 767 N N . THR A 1 108 ? 10.588 -4.220 -8.248 1.00 87.62 108 THR A N 1
ATOM 768 C CA . THR A 1 108 ? 10.684 -3.859 -9.673 1.00 87.62 108 THR A CA 1
ATOM 769 C C . THR A 1 108 ? 10.409 -2.370 -9.934 1.00 87.62 108 THR A C 1
ATOM 771 O O . THR A 1 108 ? 10.746 -1.857 -11.005 1.00 87.62 108 THR A O 1
ATOM 774 N N . PHE A 1 109 ? 9.806 -1.649 -8.984 1.00 89.94 109 PHE A N 1
ATOM 775 C CA . PHE A 1 109 ? 9.508 -0.230 -9.152 1.00 89.94 109 PHE A CA 1
ATOM 776 C C . PHE A 1 109 ? 10.708 0.631 -8.742 1.00 89.94 109 PHE A C 1
ATOM 778 O O . PHE A 1 109 ? 11.296 0.413 -7.681 1.00 89.94 109 PHE A O 1
ATOM 785 N N . PRO A 1 110 ? 11.073 1.646 -9.544 1.00 87.25 110 PRO A N 1
ATOM 786 C CA . PRO A 1 110 ? 12.089 2.611 -9.148 1.00 87.25 110 PRO A CA 1
ATOM 787 C C . PRO A 1 110 ? 11.760 3.241 -7.791 1.00 87.25 110 PRO A C 1
ATOM 789 O O . PRO A 1 110 ? 10.610 3.580 -7.523 1.00 87.25 110 PRO A O 1
ATOM 792 N N . GLY A 1 111 ? 12.776 3.417 -6.946 1.00 79.19 111 GLY A N 1
ATOM 793 C CA . GLY A 1 111 ? 12.601 3.987 -5.607 1.00 79.19 111 GLY A CA 1
ATOM 794 C C . GLY A 1 111 ? 12.140 2.995 -4.534 1.00 79.19 111 GLY A C 1
ATOM 795 O O . GLY A 1 111 ? 12.043 3.390 -3.380 1.00 79.19 111 GLY A O 1
ATOM 796 N N . SER A 1 112 ? 11.934 1.711 -4.856 1.00 76.12 112 SER A N 1
ATOM 797 C CA . SER A 1 112 ? 11.645 0.668 -3.855 1.00 76.12 112 SER A CA 1
ATOM 798 C C . SER A 1 112 ? 12.810 0.391 -2.896 1.00 76.12 112 SER A C 1
ATOM 800 O O . SER A 1 112 ? 12.626 -0.246 -1.864 1.00 76.12 112 SER A O 1
ATOM 802 N N . GLY A 1 113 ? 14.020 0.833 -3.247 1.00 66.38 113 GLY A N 1
ATOM 803 C CA . GLY A 1 113 ? 15.198 0.804 -2.387 1.00 66.38 113 GLY A CA 1
ATOM 804 C C . GLY A 1 113 ? 15.290 2.057 -1.519 1.00 66.38 113 GLY A C 1
ATOM 805 O O . GLY A 1 113 ? 16.187 2.869 -1.724 1.00 66.38 113 GLY A O 1
ATOM 806 N N . ALA A 1 114 ? 14.370 2.230 -0.571 1.00 52.00 114 ALA A N 1
ATOM 807 C CA . ALA A 1 114 ? 14.626 3.061 0.602 1.00 52.00 114 ALA A CA 1
ATOM 808 C C . ALA A 1 114 ? 15.315 2.168 1.647 1.00 52.00 114 ALA A C 1
ATOM 810 O O . ALA A 1 114 ? 14.827 1.084 1.959 1.00 52.00 114 ALA A O 1
ATOM 811 N N . GLY A 1 115 ? 16.513 2.566 2.079 1.00 49.62 115 GLY A N 1
ATOM 812 C CA . GLY A 1 115 ? 17.410 1.740 2.886 1.00 49.62 115 GLY A CA 1
ATOM 813 C C . GLY A 1 115 ? 16.837 1.344 4.249 1.00 49.62 115 GLY A C 1
ATOM 814 O O . GLY A 1 115 ? 16.507 2.210 5.061 1.00 49.62 115 GLY A O 1
ATOM 815 N N . LEU A 1 116 ? 16.807 0.032 4.491 1.00 39.31 116 LEU A N 1
ATOM 816 C CA . LEU A 1 116 ? 17.012 -0.551 5.817 1.00 39.31 116 LEU A CA 1
ATOM 817 C C . LEU A 1 116 ? 18.512 -0.566 6.123 1.00 39.31 116 LEU A C 1
ATOM 819 O O . LEU A 1 116 ? 19.280 -0.958 5.213 1.00 39.31 116 LEU A O 1
#

Radius of gyration: 15.35 Å; chains: 1; bounding box: 37×27×38 Å

Secondary structure (DSSP, 8-state):
-HHHHHHHHHH-GGGG--EEESSSTT-EEE--HHHHHTTS--TTTTTSTTHHHHHHHHHHHHHHHHHHHHHHS-HHHHHHHHHHHTHHHHHHHTPPP-S---GGGGTTSTT-----